Protein AF-A0A7Y2HQA1-F1 (afdb_monomer_lite)

Radius of gyration: 15.54 Å; chains: 1; bounding box: 35×36×42 Å

Secondary structure (DSSP, 8-state):
--TTGGG---EEEE--TT----HHHHHHHHTTSPTT--EEEE--SGGG-SHHHHHHHHTTT-EEEEEESS-TTTSPPP--BTTEEEEEE--S---HHHHHHHHHHHHTS--SEEEEEE--SSTTHHHHHHHHHHHHHHS---

Foldseek 3Di:
DDPCPPPQDAAEDEDDQPDADDLVVVLVVLVPDDPPHEYEYQYQALNCQDVVNQASQQVSLYGHEFEDPVDPRRTRDWDDGNQETHYEYEDPDDDPVNLLVVLVVRLPHRHDYYHYAYDDPDPPVRVVSVVVSVVSNVVPSD

pLDDT: mean 86.46, std 13.22, range [38.09, 97.56]

Structure (mmCIF, N/CA/C/O backbone):
data_AF-A0A7Y2HQA1-F1
#
_entry.id   AF-A0A7Y2HQA1-F1
#
loop_
_atom_site.group_PDB
_atom_site.id
_atom_site.type_symbol
_atom_site.label_atom_id
_atom_site.label_alt_id
_atom_site.label_comp_id
_atom_site.label_asym_id
_atom_site.label_entity_id
_atom_site.label_seq_id
_atom_site.pdbx_PDB_ins_code
_atom_site.Cartn_x
_atom_site.Cartn_y
_atom_site.Cartn_z
_atom_site.occupancy
_atom_site.B_iso_or_equiv
_atom_site.auth_seq_id
_atom_site.auth_comp_id
_atom_site.auth_asym_id
_atom_site.auth_atom_id
_atom_site.pdbx_PDB_model_num
ATOM 1 N N . MET A 1 1 ? -1.933 21.419 13.515 1.00 38.09 1 MET A N 1
ATOM 2 C CA . MET A 1 1 ? -1.791 21.534 12.048 1.00 38.09 1 MET A CA 1
ATOM 3 C C . MET A 1 1 ? -0.416 21.006 11.692 1.00 38.09 1 MET A C 1
ATOM 5 O O . MET A 1 1 ? 0.544 21.484 12.278 1.00 38.09 1 MET A O 1
ATOM 9 N N . SER A 1 2 ? -0.334 19.965 10.864 1.00 44.41 2 SER A N 1
ATOM 10 C CA . SER A 1 2 ? 0.944 19.348 10.482 1.00 44.41 2 SER A CA 1
ATOM 11 C C . SER A 1 2 ? 1.757 20.312 9.608 1.00 44.41 2 SER A C 1
ATOM 13 O O . SER A 1 2 ? 1.204 20.901 8.681 1.00 44.41 2 SER A O 1
ATOM 15 N N . GLU A 1 3 ? 3.051 20.476 9.896 1.00 56.16 3 GLU A N 1
ATOM 16 C CA . GLU A 1 3 ? 3.977 21.394 9.204 1.00 56.16 3 GLU A CA 1
ATOM 17 C C . GLU A 1 3 ? 4.273 21.010 7.737 1.00 56.16 3 GLU A C 1
ATOM 19 O O . GLU A 1 3 ? 4.977 21.731 7.038 1.00 56.16 3 GLU A O 1
ATOM 24 N N . MET A 1 4 ? 3.736 19.893 7.234 1.00 48.16 4 MET A N 1
ATOM 25 C CA . MET A 1 4 ? 4.121 19.318 5.935 1.00 48.16 4 MET A CA 1
ATOM 26 C C . MET A 1 4 ? 3.323 19.810 4.711 1.00 48.16 4 MET A C 1
ATOM 28 O O . MET A 1 4 ? 3.586 19.352 3.597 1.00 48.16 4 MET A O 1
ATOM 32 N N . GLY A 1 5 ? 2.406 20.770 4.884 1.00 46.91 5 GLY A N 1
ATOM 33 C CA . GLY A 1 5 ? 1.732 21.467 3.779 1.00 46.91 5 GLY A CA 1
ATOM 34 C C . GLY A 1 5 ? 0.985 20.551 2.781 1.00 46.91 5 GLY A C 1
ATOM 35 O O . GLY A 1 5 ? 0.763 19.372 3.055 1.00 46.91 5 GLY A O 1
ATOM 36 N N . PRO A 1 6 ? 0.592 21.066 1.600 1.00 55.72 6 PRO A N 1
ATOM 37 C CA . PRO A 1 6 ? -0.125 20.305 0.562 1.00 55.72 6 PRO A CA 1
ATOM 38 C C . PRO A 1 6 ? 0.722 19.226 -0.143 1.00 55.72 6 PRO A C 1
ATOM 40 O O . PRO A 1 6 ? 0.219 18.503 -0.995 1.00 55.72 6 PRO A O 1
ATOM 43 N N . THR A 1 7 ? 2.008 19.106 0.192 1.00 57.50 7 THR A N 1
ATOM 44 C CA . THR A 1 7 ? 2.957 18.140 -0.389 1.00 57.50 7 THR A CA 1
ATOM 45 C C . THR A 1 7 ? 2.944 16.764 0.285 1.00 57.50 7 THR A C 1
ATOM 47 O O . THR A 1 7 ? 3.667 15.863 -0.141 1.00 57.50 7 THR A O 1
ATOM 50 N N . PHE A 1 8 ? 2.149 16.576 1.340 1.00 64.00 8 PHE A N 1
ATOM 51 C CA . PHE A 1 8 ? 2.073 15.305 2.057 1.00 64.00 8 PHE A CA 1
ATOM 52 C C . PHE A 1 8 ? 1.148 14.308 1.338 1.00 64.00 8 PHE A C 1
ATOM 54 O O . PHE A 1 8 ? -0.070 14.394 1.449 1.00 64.00 8 PHE A O 1
ATOM 61 N N . GLY A 1 9 ? 1.729 13.360 0.593 1.00 76.12 9 GLY A N 1
ATOM 62 C CA . GLY A 1 9 ? 0.971 12.334 -0.140 1.00 76.12 9 GLY A CA 1
ATOM 63 C C . GLY A 1 9 ? 0.387 11.242 0.766 1.00 76.12 9 GLY A C 1
ATOM 64 O O . GLY A 1 9 ? -0.827 11.093 0.866 1.00 76.12 9 GLY A O 1
ATOM 65 N N . ALA A 1 10 ? 1.251 10.475 1.434 1.00 86.62 10 ALA A N 1
ATOM 66 C CA . ALA A 1 10 ? 0.862 9.457 2.411 1.00 86.62 10 ALA A CA 1
ATOM 67 C C . ALA A 1 10 ? 2.039 9.108 3.334 1.00 86.62 10 ALA A C 1
ATOM 69 O O . ALA A 1 10 ? 3.193 9.091 2.897 1.00 86.62 10 ALA A O 1
ATOM 70 N N . LEU A 1 11 ? 1.750 8.770 4.593 1.00 91.69 11 LEU A N 1
ATOM 71 C CA . LEU A 1 11 ? 2.722 8.158 5.499 1.00 91.69 11 LEU A CA 1
ATOM 72 C C . LEU A 1 11 ? 2.881 6.676 5.153 1.00 91.69 11 LEU A C 1
ATOM 74 O O . LEU A 1 11 ? 1.885 5.985 4.977 1.00 91.69 11 LEU A O 1
ATOM 78 N N . LEU A 1 12 ? 4.108 6.159 5.130 1.00 93.12 12 LEU A N 1
ATOM 79 C CA . LEU A 1 12 ? 4.351 4.720 5.034 1.00 93.12 12 LEU A CA 1
ATOM 80 C C . LEU A 1 12 ? 4.653 4.148 6.424 1.00 93.12 12 LEU A C 1
ATOM 82 O O . LEU A 1 12 ? 5.644 4.530 7.046 1.00 93.12 12 LEU A O 1
ATOM 86 N N . VAL A 1 13 ? 3.846 3.189 6.875 1.00 94.56 13 VAL A N 1
ATOM 87 C CA . VAL A 1 13 ? 4.127 2.361 8.055 1.00 94.56 13 VAL A CA 1
ATOM 88 C C . VAL A 1 13 ? 4.482 0.964 7.578 1.00 94.56 13 VAL A C 1
ATOM 90 O O . VAL A 1 13 ? 3.706 0.316 6.887 1.00 94.56 13 VAL A O 1
ATOM 93 N N . GLN A 1 14 ? 5.660 0.481 7.947 1.00 94.75 14 GLN A N 1
ATOM 94 C CA . GLN A 1 14 ? 6.134 -0.840 7.555 1.00 94.75 14 GLN A CA 1
ATOM 95 C C . GLN A 1 14 ? 6.317 -1.704 8.792 1.00 94.75 14 GLN A C 1
ATOM 97 O O . GLN A 1 14 ? 6.983 -1.294 9.745 1.00 94.75 14 GLN A O 1
ATOM 102 N N . THR A 1 15 ? 5.753 -2.908 8.776 1.00 94.38 15 THR A N 1
ATOM 103 C CA . THR A 1 15 ? 5.845 -3.810 9.925 1.00 94.38 15 THR A CA 1
ATOM 104 C C . THR A 1 15 ? 7.062 -4.720 9.820 1.00 94.38 15 THR A C 1
ATOM 106 O O . THR A 1 15 ? 7.507 -5.058 8.720 1.00 94.38 15 THR A O 1
ATOM 109 N N . PRO A 1 16 ? 7.596 -5.203 10.950 1.00 93.25 16 PRO A N 1
ATOM 110 C CA . PRO A 1 16 ? 8.541 -6.303 10.905 1.00 93.25 16 PRO A CA 1
ATOM 111 C C . PRO A 1 16 ? 7.865 -7.613 10.442 1.00 93.25 16 PRO A C 1
ATOM 113 O O . PRO A 1 16 ? 6.658 -7.790 10.635 1.00 93.25 16 PRO A O 1
ATOM 116 N N . PRO A 1 17 ? 8.624 -8.567 9.867 1.00 92.38 17 PRO A N 1
ATOM 117 C CA . PRO A 1 17 ? 8.078 -9.804 9.290 1.00 92.38 17 PRO A CA 1
ATOM 118 C C . PRO A 1 17 ? 7.554 -10.822 10.317 1.00 92.38 17 PRO A C 1
ATOM 120 O O . PRO A 1 17 ? 6.818 -11.738 9.955 1.00 92.38 17 PRO A O 1
ATOM 123 N N . TRP A 1 18 ? 7.919 -10.695 11.596 1.00 93.81 18 TRP A N 1
ATOM 124 C CA . TRP A 1 18 ? 7.410 -11.568 12.662 1.00 93.81 18 TRP A CA 1
ATOM 125 C C . TRP A 1 18 ? 6.048 -11.131 13.211 1.00 93.81 18 TRP A C 1
ATOM 127 O O . TRP A 1 18 ? 5.397 -11.923 13.889 1.00 93.81 18 TRP A O 1
ATOM 137 N N . LEU A 1 19 ? 5.595 -9.908 12.913 1.00 95.81 19 LEU A N 1
ATOM 138 C CA . LEU A 1 19 ? 4.290 -9.424 13.355 1.00 95.81 19 LEU A CA 1
ATOM 139 C C . LEU A 1 19 ? 3.181 -10.125 12.560 1.00 95.81 19 LEU A C 1
ATOM 141 O O . LEU A 1 19 ? 3.064 -9.941 11.346 1.00 95.81 19 LEU A O 1
ATOM 145 N N . LYS A 1 20 ? 2.377 -10.941 13.243 1.00 96.75 20 LYS A N 1
ATOM 146 C CA . LYS A 1 20 ? 1.237 -11.657 12.653 1.00 96.75 20 LYS A CA 1
ATOM 147 C C . LYS A 1 20 ? -0.029 -10.815 12.681 1.00 96.75 20 LYS A C 1
ATOM 149 O O . LYS A 1 20 ? -0.122 -9.877 13.463 1.00 96.75 20 LYS A O 1
ATOM 154 N N . ALA A 1 21 ? -0.959 -11.159 11.793 1.00 96.81 21 ALA A N 1
ATOM 155 C CA . ALA A 1 21 ? -2.215 -10.443 11.658 1.00 96.81 21 ALA A CA 1
ATOM 156 C C . ALA A 1 21 ? -3.060 -10.547 12.918 1.00 96.81 21 ALA A C 1
ATOM 158 O O . ALA A 1 21 ? -3.337 -11.639 13.409 1.00 96.81 21 ALA A O 1
ATOM 159 N N . ASP A 1 22 ? -3.470 -9.380 13.390 1.00 97.56 22 ASP A N 1
ATOM 160 C CA . ASP A 1 22 ? -4.411 -9.189 14.476 1.00 97.56 22 ASP A CA 1
ATOM 161 C C . ASP A 1 22 ? -5.249 -7.961 14.111 1.00 97.56 22 ASP A C 1
ATOM 163 O O . ASP A 1 22 ? -4.754 -6.830 14.088 1.00 97.56 22 ASP A O 1
ATOM 167 N N . LEU A 1 23 ? -6.509 -8.205 13.749 1.00 96.88 23 LEU A N 1
ATOM 168 C CA . LEU A 1 23 ? -7.414 -7.148 13.314 1.00 96.88 23 LEU A CA 1
ATOM 169 C C . LEU A 1 23 ? -7.840 -6.230 14.455 1.00 96.88 23 LEU A C 1
ATOM 171 O O . LEU A 1 23 ? -8.107 -5.061 14.198 1.00 96.88 23 LEU A O 1
ATOM 175 N N . ASP A 1 24 ? -7.902 -6.719 15.689 1.00 97.44 24 ASP A N 1
ATOM 176 C CA . ASP A 1 24 ? -8.325 -5.897 16.821 1.00 97.44 24 ASP A CA 1
ATOM 177 C C . ASP A 1 24 ? -7.194 -4.955 17.235 1.00 97.44 24 ASP A C 1
ATOM 179 O O . ASP A 1 24 ? -7.423 -3.760 17.448 1.00 97.44 24 ASP A O 1
ATOM 183 N N . THR A 1 25 ? -5.953 -5.453 17.220 1.00 96.12 25 THR A N 1
ATOM 184 C CA . THR A 1 25 ? -4.758 -4.607 17.338 1.00 96.12 25 THR A CA 1
ATOM 185 C C . THR A 1 25 ? -4.682 -3.593 16.196 1.00 96.12 25 THR A C 1
ATOM 187 O O . THR A 1 25 ? -4.415 -2.418 16.449 1.00 96.12 25 THR A O 1
ATOM 190 N N . LEU A 1 26 ? -4.947 -4.007 14.948 1.00 97.25 26 LEU A N 1
ATOM 191 C CA . LEU A 1 26 ? -4.966 -3.087 13.808 1.00 97.25 26 LEU A CA 1
ATOM 192 C C . LEU A 1 26 ? -6.012 -1.990 14.009 1.00 97.25 26 LEU A C 1
ATOM 194 O O . LEU A 1 26 ? -5.649 -0.823 13.995 1.00 97.25 26 LEU A O 1
ATOM 198 N N . ARG A 1 27 ? -7.279 -2.341 14.251 1.00 97.38 27 ARG A N 1
ATOM 199 C CA . ARG A 1 27 ? -8.370 -1.376 14.476 1.00 97.38 27 ARG A CA 1
ATOM 200 C C . ARG A 1 27 ? -8.026 -0.393 15.582 1.00 97.38 27 ARG A C 1
ATOM 202 O O . ARG A 1 27 ? -8.135 0.808 15.367 1.00 97.38 27 ARG A O 1
ATOM 209 N N . THR A 1 28 ? -7.525 -0.911 16.704 1.00 96.62 28 THR A N 1
ATOM 210 C CA . THR A 1 28 ? -7.085 -0.083 17.824 1.00 96.62 28 THR A CA 1
ATOM 211 C C . THR A 1 28 ? -6.000 0.880 17.371 1.00 96.62 28 THR A C 1
ATOM 213 O O . THR A 1 28 ? -6.106 2.055 17.662 1.00 96.62 28 THR A O 1
ATOM 216 N N . PHE A 1 29 ? -4.983 0.438 16.628 1.00 95.38 29 PHE A N 1
ATOM 217 C CA . PHE A 1 29 ? -3.945 1.337 16.117 1.00 95.38 29 PHE A CA 1
ATOM 218 C C . PHE A 1 29 ? -4.503 2.404 15.167 1.00 95.38 29 PHE A C 1
ATOM 220 O O . PHE A 1 29 ? -4.108 3.565 15.255 1.00 95.38 29 PHE A O 1
ATOM 227 N N . LEU A 1 30 ? -5.419 2.031 14.271 1.00 95.38 30 LEU A N 1
ATOM 228 C CA . LEU A 1 30 ? -6.001 2.969 13.313 1.00 95.38 30 LEU A CA 1
ATOM 229 C C . LEU A 1 30 ? -6.816 4.069 14.007 1.00 95.38 30 LEU A C 1
ATOM 231 O O . LEU A 1 30 ? -6.784 5.208 13.557 1.00 95.38 30 LEU A O 1
ATOM 235 N N . ASP A 1 31 ? -7.467 3.768 15.134 1.00 95.12 31 ASP A N 1
ATOM 236 C CA . ASP A 1 31 ? -8.214 4.759 15.922 1.00 95.12 31 ASP A CA 1
ATOM 237 C C . ASP A 1 31 ? -7.304 5.838 16.558 1.00 95.12 31 ASP A C 1
ATOM 239 O O . ASP A 1 31 ? -7.791 6.868 17.022 1.00 95.12 31 ASP A O 1
ATOM 243 N N . TRP A 1 32 ? -5.980 5.633 16.578 1.00 94.81 32 TRP A N 1
ATOM 244 C CA . TRP A 1 32 ? -5.002 6.612 17.078 1.00 94.81 32 TRP A CA 1
ATOM 245 C C . TRP A 1 32 ? -4.438 7.505 15.974 1.00 94.81 32 TRP A C 1
ATOM 247 O O . TRP A 1 32 ? -3.730 8.471 16.270 1.00 94.81 32 TRP A O 1
ATOM 257 N N . ILE A 1 33 ? -4.705 7.185 14.707 1.00 92.56 33 ILE A N 1
ATOM 258 C CA . ILE A 1 33 ? -4.225 7.977 13.580 1.00 92.56 33 ILE A CA 1
ATOM 259 C C . ILE A 1 33 ? -5.083 9.245 13.498 1.00 92.56 33 ILE A C 1
ATOM 261 O O . ILE A 1 33 ? -6.303 9.145 13.381 1.00 92.56 33 ILE A O 1
ATOM 265 N N . PRO A 1 34 ? -4.480 10.447 13.551 1.00 90.81 34 PRO A N 1
ATOM 266 C CA . PRO A 1 34 ? -5.234 11.684 13.416 1.00 90.81 34 PRO A CA 1
ATOM 267 C C . PRO A 1 34 ? -5.990 11.753 12.086 1.00 90.81 34 PRO A C 1
ATOM 269 O O . PRO A 1 34 ? -5.461 11.376 11.037 1.00 90.81 34 PRO A O 1
ATOM 272 N N . GLU A 1 35 ? -7.199 12.313 12.125 1.00 86.81 35 GLU A N 1
ATOM 273 C CA . GLU A 1 35 ? -7.992 12.563 10.923 1.00 86.81 35 GLU A CA 1
ATOM 274 C C . GLU A 1 35 ? -7.221 13.404 9.890 1.00 86.81 35 GLU A C 1
ATOM 276 O O . GLU A 1 35 ? -6.410 14.273 10.223 1.00 86.81 35 GLU A O 1
ATOM 281 N N . GLY A 1 36 ? -7.493 13.146 8.608 1.00 85.12 36 GLY A N 1
ATOM 282 C CA . GLY A 1 36 ? -6.867 13.854 7.489 1.00 85.12 36 GLY A CA 1
ATOM 283 C C . GLY A 1 36 ? -5.471 13.353 7.103 1.00 85.12 36 GLY A C 1
ATOM 284 O O . GLY A 1 36 ? -4.891 13.877 6.153 1.00 85.12 36 GLY A O 1
ATOM 285 N N . ILE A 1 37 ? -4.931 12.332 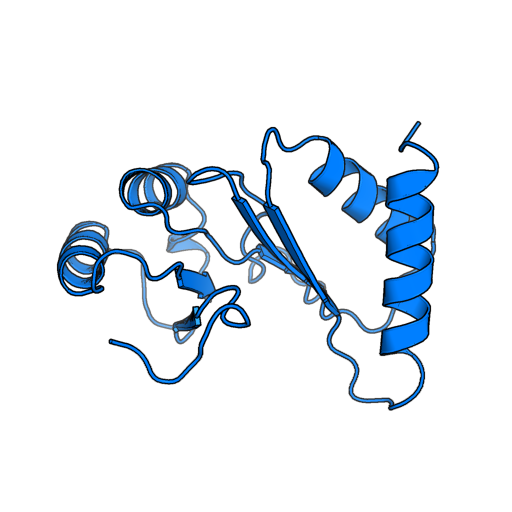7.781 1.00 88.69 37 ILE A N 1
ATOM 286 C CA . ILE A 1 37 ? -3.661 11.695 7.411 1.00 88.69 37 ILE A CA 1
ATOM 287 C C . ILE A 1 37 ? -3.932 10.391 6.655 1.00 88.69 37 ILE A C 1
ATOM 289 O O . ILE A 1 37 ? -4.492 9.439 7.195 1.00 88.69 37 ILE A O 1
ATOM 293 N N . ARG A 1 38 ? -3.464 10.312 5.405 1.00 91.38 38 ARG A N 1
ATOM 294 C CA . ARG A 1 38 ? -3.413 9.052 4.651 1.00 91.38 38 ARG A CA 1
ATOM 295 C C . ARG A 1 38 ? -2.197 8.238 5.084 1.00 91.38 38 ARG A C 1
ATOM 297 O O . ARG A 1 38 ? -1.075 8.748 5.087 1.00 91.38 38 ARG A O 1
ATOM 304 N N . VAL A 1 39 ? -2.413 6.967 5.414 1.00 94.75 39 VAL A N 1
ATOM 305 C CA . VAL A 1 39 ? -1.358 6.025 5.809 1.00 94.75 39 VAL A CA 1
ATOM 306 C C . VAL A 1 39 ? -1.433 4.788 4.919 1.00 94.75 39 VAL A C 1
ATOM 308 O O . VAL A 1 39 ? -2.506 4.221 4.719 1.00 94.75 39 VAL A O 1
ATOM 311 N N . ALA A 1 40 ? -0.290 4.389 4.371 1.00 95.31 40 ALA A N 1
ATOM 312 C CA . ALA A 1 40 ? -0.094 3.149 3.642 1.00 95.31 40 ALA A CA 1
ATOM 313 C C . ALA A 1 40 ? 0.648 2.149 4.542 1.00 95.31 40 ALA A C 1
ATOM 315 O O . ALA A 1 40 ? 1.698 2.478 5.101 1.00 95.31 40 ALA A O 1
ATOM 316 N N . PHE A 1 41 ? 0.122 0.934 4.678 1.00 96.62 41 PHE A N 1
ATOM 317 C CA . PHE A 1 41 ? 0.690 -0.113 5.530 1.00 96.62 41 PHE A CA 1
ATOM 318 C C . PHE A 1 41 ? 1.391 -1.188 4.700 1.00 96.62 41 PHE A C 1
ATOM 320 O O . PHE A 1 41 ? 0.750 -1.919 3.952 1.00 96.62 41 PHE A O 1
ATOM 327 N N . GLU A 1 42 ? 2.706 -1.327 4.852 1.00 95.75 42 GLU A N 1
ATOM 328 C CA . GLU A 1 42 ? 3.495 -2.414 4.261 1.00 95.75 42 GLU A CA 1
ATOM 329 C C . GLU A 1 42 ? 3.683 -3.532 5.293 1.00 95.75 42 GLU A C 1
ATOM 331 O O . GLU A 1 42 ? 4.642 -3.537 6.075 1.00 95.75 42 GLU A O 1
ATOM 336 N N . PHE A 1 43 ? 2.752 -4.485 5.306 1.00 96.50 43 PHE A N 1
ATOM 337 C CA . PHE A 1 43 ? 2.861 -5.674 6.148 1.00 96.50 43 PHE A CA 1
ATOM 338 C C . PHE A 1 43 ? 3.874 -6.668 5.580 1.00 96.50 43 PHE A C 1
ATOM 340 O O . PHE A 1 43 ? 3.837 -7.000 4.404 1.00 96.50 43 PHE A O 1
ATOM 347 N N . ARG A 1 44 ? 4.759 -7.210 6.421 1.00 94.25 44 ARG A N 1
ATOM 348 C CA . ARG A 1 44 ? 5.825 -8.139 5.979 1.00 94.25 44 ARG A CA 1
ATOM 349 C C . ARG A 1 44 ? 5.583 -9.614 6.296 1.00 94.25 44 ARG A C 1
ATOM 351 O O . ARG A 1 44 ? 6.506 -10.424 6.236 1.00 94.25 44 ARG A O 1
ATOM 358 N N . SER A 1 45 ? 4.353 -9.965 6.657 1.00 94.12 45 SER A N 1
ATOM 359 C CA . SER A 1 45 ? 3.931 -11.345 6.912 1.00 94.12 45 SER A CA 1
ATOM 360 C C . SER A 1 45 ? 2.682 -11.659 6.100 1.00 94.12 45 SER A C 1
ATOM 362 O O . SER A 1 45 ? 1.693 -10.937 6.203 1.00 94.12 45 SER A O 1
ATOM 364 N N . ARG A 1 46 ? 2.692 -12.794 5.391 1.00 93.94 46 ARG A N 1
ATOM 365 C CA . ARG A 1 46 ? 1.570 -13.288 4.574 1.00 93.94 46 ARG A CA 1
ATOM 366 C C . ARG A 1 46 ? 0.240 -13.402 5.322 1.00 93.94 46 ARG A C 1
ATOM 368 O O . ARG A 1 46 ? -0.812 -13.319 4.708 1.00 93.94 46 ARG A O 1
ATOM 375 N N . SER A 1 47 ? 0.277 -13.540 6.649 1.00 95.44 47 SER A N 1
ATOM 376 C CA . SER A 1 47 ? -0.925 -13.522 7.495 1.00 95.44 47 SER A CA 1
ATOM 377 C C . SER A 1 47 ? -1.774 -12.257 7.334 1.00 95.44 47 SER A C 1
ATOM 379 O O . SER A 1 47 ? -2.932 -12.273 7.708 1.00 95.44 47 SER A O 1
ATOM 381 N N . TRP A 1 48 ? -1.201 -11.155 6.844 1.00 96.56 48 TRP A N 1
ATOM 382 C CA . TRP A 1 48 ? -1.919 -9.896 6.632 1.00 96.56 48 TRP A CA 1
ATOM 383 C C . TRP A 1 48 ? -2.535 -9.766 5.235 1.00 96.56 48 TRP A C 1
ATOM 385 O O . TRP A 1 48 ? -3.230 -8.789 4.975 1.00 96.56 48 TRP A O 1
ATOM 395 N N . PHE A 1 49 ? -2.261 -10.696 4.317 1.00 94.19 49 PHE A N 1
ATOM 396 C CA . PHE A 1 49 ? -2.671 -10.591 2.911 1.00 94.19 49 PHE A CA 1
ATOM 397 C C . PHE A 1 49 ? -4.068 -11.184 2.728 1.00 94.19 49 PHE A C 1
ATOM 399 O O . PHE A 1 49 ? -4.267 -12.143 1.986 1.00 94.19 49 PHE A O 1
ATOM 406 N N . GLU A 1 50 ? -5.018 -10.638 3.479 1.00 94.06 50 GLU A N 1
ATOM 407 C CA . GLU A 1 50 ? -6.410 -11.069 3.510 1.00 94.06 50 GLU A CA 1
ATOM 408 C C . GLU A 1 50 ? -7.331 -9.879 3.225 1.00 94.06 50 GLU A C 1
ATOM 410 O O . GLU A 1 50 ? -7.075 -8.774 3.709 1.00 94.06 50 GLU A O 1
ATOM 415 N N . ASP A 1 51 ? -8.439 -10.113 2.519 1.00 93.56 51 ASP A N 1
ATOM 416 C CA . ASP A 1 51 ? -9.385 -9.060 2.114 1.00 93.56 51 ASP A CA 1
ATOM 417 C C . ASP A 1 51 ? -9.896 -8.246 3.312 1.00 93.56 51 ASP A C 1
ATOM 419 O O . ASP A 1 51 ? -9.893 -7.021 3.286 1.00 93.56 51 ASP A O 1
ATOM 423 N N . ARG A 1 52 ? -10.174 -8.910 4.443 1.00 95.44 52 ARG A N 1
ATOM 424 C CA . ARG A 1 52 ? -10.602 -8.256 5.694 1.00 95.44 52 ARG A CA 1
ATOM 425 C C . ARG A 1 52 ? -9.616 -7.210 6.232 1.00 95.44 52 ARG A C 1
ATOM 427 O O . ARG A 1 52 ? -10.031 -6.284 6.928 1.00 95.44 52 ARG A O 1
ATOM 434 N N . VAL A 1 53 ? -8.314 -7.357 5.961 1.00 95.94 53 VAL A N 1
ATOM 435 C CA . VAL A 1 53 ? -7.298 -6.355 6.331 1.00 95.94 53 VAL A CA 1
ATOM 436 C C . VAL A 1 53 ? -7.425 -5.143 5.416 1.00 95.94 53 VAL A C 1
ATOM 438 O O . VAL A 1 53 ? -7.402 -4.015 5.905 1.00 95.94 53 VAL A O 1
ATOM 441 N N . VAL A 1 54 ? -7.601 -5.371 4.113 1.00 94.94 54 VAL A N 1
ATOM 442 C CA . VAL A 1 54 ? -7.831 -4.306 3.129 1.00 94.94 54 VAL A CA 1
ATOM 443 C C . VAL A 1 54 ? -9.095 -3.525 3.473 1.00 94.94 54 VAL A C 1
ATOM 445 O O . VAL A 1 54 ? -9.029 -2.302 3.557 1.00 94.94 54 VAL A O 1
ATOM 448 N N . ASP A 1 55 ? -10.197 -4.216 3.762 1.00 95.25 55 ASP A N 1
ATOM 449 C CA . ASP A 1 55 ? -11.468 -3.596 4.145 1.00 95.25 55 ASP A CA 1
ATOM 450 C C . ASP A 1 55 ? -11.313 -2.752 5.419 1.00 95.25 55 ASP A C 1
ATOM 452 O O . ASP A 1 55 ? -11.697 -1.586 5.447 1.00 95.25 55 ASP A O 1
ATOM 456 N N . THR A 1 56 ? -10.650 -3.295 6.448 1.00 96.50 56 THR A N 1
ATOM 457 C CA . THR A 1 56 ? -10.418 -2.584 7.721 1.00 96.50 56 THR A CA 1
ATOM 458 C C . THR A 1 56 ? -9.610 -1.294 7.531 1.00 96.50 56 THR A C 1
ATOM 460 O O . THR A 1 56 ? -9.879 -0.288 8.191 1.00 96.50 56 THR A O 1
ATOM 463 N N . LEU A 1 57 ? -8.609 -1.309 6.643 1.00 96.25 57 LEU A N 1
ATOM 464 C CA . LEU A 1 57 ? -7.843 -0.112 6.285 1.00 96.25 57 LEU A CA 1
ATOM 465 C C . LEU A 1 57 ? -8.708 0.877 5.492 1.00 96.25 57 LEU A C 1
ATOM 467 O O . LEU A 1 57 ? -8.723 2.070 5.804 1.00 96.25 57 LEU A O 1
ATOM 471 N N . ALA A 1 58 ? -9.449 0.376 4.501 1.00 94.12 58 ALA A N 1
ATOM 472 C CA . ALA A 1 58 ? -10.284 1.166 3.606 1.00 94.12 58 ALA A CA 1
ATOM 473 C C . ALA A 1 58 ? -11.397 1.916 4.350 1.00 94.12 58 ALA A C 1
ATOM 475 O O . ALA A 1 58 ? -11.619 3.093 4.072 1.00 94.12 58 ALA A O 1
ATOM 476 N N . GLU A 1 59 ? -12.038 1.271 5.330 1.00 94.00 59 GLU A N 1
ATOM 477 C CA . GLU A 1 59 ? -13.062 1.863 6.206 1.00 94.00 59 GLU A CA 1
ATOM 478 C C . GLU A 1 59 ? -12.574 3.127 6.930 1.00 94.00 59 GLU A C 1
ATOM 480 O O . GLU A 1 59 ? -13.374 4.002 7.253 1.00 94.00 59 GLU A O 1
ATOM 485 N N . ARG A 1 60 ? -11.261 3.244 7.167 1.00 93.44 60 ARG A N 1
ATOM 486 C CA . ARG A 1 60 ? -10.625 4.396 7.827 1.00 93.44 60 ARG A CA 1
ATOM 487 C C . ARG A 1 60 ? -9.807 5.269 6.866 1.00 93.44 60 ARG A C 1
ATOM 489 O O . ARG A 1 60 ? -9.041 6.122 7.299 1.00 93.44 60 ARG A O 1
ATOM 496 N N . GLY A 1 61 ? -9.964 5.081 5.552 1.00 93.00 61 GLY A N 1
ATOM 497 C CA . GLY A 1 61 ? -9.286 5.888 4.530 1.00 93.00 61 GLY A CA 1
ATOM 498 C C . GLY A 1 61 ? -7.790 5.587 4.364 1.00 93.00 61 GLY A C 1
ATOM 499 O O . GLY A 1 61 ? -7.044 6.406 3.818 1.00 93.00 61 GLY A O 1
ATOM 500 N N . HIS A 1 62 ? -7.333 4.423 4.825 1.00 95.25 62 HIS A N 1
ATOM 501 C CA . HIS A 1 62 ? -5.952 3.958 4.715 1.00 95.25 62 HIS A CA 1
ATOM 502 C C . HIS A 1 62 ? -5.808 2.877 3.638 1.00 95.25 62 HIS A C 1
ATOM 504 O O . HIS A 1 62 ? -6.792 2.278 3.206 1.00 95.25 62 HIS A O 1
ATOM 510 N N . ALA A 1 63 ? -4.573 2.616 3.208 1.00 95.19 63 ALA A N 1
ATOM 511 C CA . ALA A 1 63 ? -4.295 1.674 2.127 1.00 95.19 63 ALA A CA 1
ATOM 512 C C . ALA A 1 63 ? -3.309 0.579 2.544 1.00 95.19 63 ALA A C 1
ATOM 514 O O . ALA A 1 63 ? -2.399 0.799 3.348 1.00 95.19 63 ALA A O 1
ATOM 515 N N . LEU A 1 64 ? -3.450 -0.600 1.938 1.00 96.56 64 LEU A N 1
ATOM 516 C CA . LEU A 1 64 ? -2.385 -1.596 1.913 1.00 96.56 64 LEU A CA 1
ATOM 517 C C . LEU A 1 64 ? -1.303 -1.121 0.931 1.00 96.56 64 LEU A C 1
ATOM 519 O O . LEU A 1 64 ? -1.602 -0.796 -0.219 1.00 96.56 64 LEU A O 1
ATOM 523 N N . ALA A 1 65 ? -0.048 -1.078 1.373 1.00 95.88 65 ALA A N 1
ATOM 524 C CA . ALA A 1 65 ? 1.082 -0.786 0.505 1.00 95.88 65 ALA A CA 1
ATOM 525 C C . ALA A 1 65 ? 1.504 -2.068 -0.217 1.00 95.88 65 ALA A C 1
ATOM 527 O O . ALA A 1 65 ? 2.165 -2.930 0.368 1.00 95.88 65 ALA A O 1
ATOM 528 N N . ALA A 1 66 ? 1.134 -2.177 -1.490 1.00 95.75 66 ALA A N 1
ATOM 529 C CA . ALA A 1 66 ? 1.577 -3.267 -2.343 1.00 95.75 66 ALA A CA 1
ATOM 530 C C . ALA A 1 66 ? 3.101 -3.226 -2.497 1.00 95.75 66 ALA A C 1
ATOM 532 O O . ALA A 1 66 ? 3.687 -2.140 -2.585 1.00 95.75 66 ALA A O 1
ATOM 533 N N . ALA A 1 67 ? 3.742 -4.386 -2.583 1.00 94.50 67 ALA A N 1
ATOM 534 C CA . ALA A 1 67 ? 5.162 -4.461 -2.903 1.00 94.50 67 ALA A CA 1
ATOM 535 C C . ALA A 1 67 ? 5.418 -5.411 -4.069 1.00 94.50 67 ALA A C 1
ATOM 537 O O . ALA A 1 67 ? 4.614 -6.288 -4.365 1.00 94.50 67 ALA A O 1
ATOM 538 N N . ASP A 1 68 ? 6.558 -5.217 -4.718 1.00 94.00 68 ASP A N 1
ATOM 539 C CA . ASP A 1 68 ? 7.126 -6.179 -5.651 1.00 94.00 68 ASP A CA 1
ATOM 540 C C . ASP A 1 68 ? 8.626 -6.283 -5.391 1.00 94.00 68 ASP A C 1
ATOM 542 O O . ASP A 1 68 ? 9.407 -5.407 -5.775 1.00 94.00 68 ASP A O 1
ATOM 546 N N . THR A 1 69 ? 9.022 -7.324 -4.667 1.00 90.31 69 THR A N 1
ATOM 547 C CA . THR A 1 69 ? 10.418 -7.680 -4.400 1.00 90.31 69 THR A CA 1
ATOM 548 C C . THR A 1 69 ? 10.854 -8.903 -5.205 1.00 90.31 69 THR A C 1
ATOM 550 O O . THR A 1 69 ? 11.968 -9.388 -5.015 1.00 90.31 69 THR A O 1
ATOM 553 N N . GLY A 1 70 ? 9.995 -9.405 -6.100 1.00 88.69 70 GLY A N 1
ATOM 554 C CA . GLY A 1 70 ? 10.192 -10.677 -6.793 1.00 88.69 70 GLY A CA 1
ATOM 555 C C . GLY A 1 70 ? 9.908 -11.899 -5.912 1.00 88.69 70 GLY A C 1
ATOM 556 O O . GLY A 1 70 ? 10.276 -13.014 -6.280 1.00 88.69 70 GLY A O 1
ATOM 557 N N . ASN A 1 71 ? 9.267 -11.719 -4.751 1.00 88.88 71 ASN A N 1
ATOM 558 C CA . ASN A 1 71 ? 8.909 -12.809 -3.849 1.00 88.88 71 ASN A CA 1
ATOM 559 C C . ASN A 1 71 ? 7.426 -12.710 -3.447 1.00 88.88 71 ASN A C 1
ATOM 561 O O . ASN A 1 71 ? 7.109 -12.096 -2.424 1.00 88.88 71 ASN A O 1
ATOM 565 N N . PRO A 1 72 ? 6.522 -13.381 -4.188 1.00 83.88 72 PRO A N 1
ATOM 566 C CA . PRO A 1 72 ? 5.079 -13.309 -3.953 1.00 83.88 72 PRO A CA 1
ATOM 567 C C . PRO A 1 72 ? 4.629 -13.700 -2.537 1.00 83.88 72 PRO A C 1
ATOM 569 O O . PRO A 1 72 ? 3.585 -13.248 -2.081 1.00 83.88 72 PRO A O 1
ATOM 572 N N . ASP A 1 73 ? 5.402 -14.515 -1.811 1.00 85.69 73 ASP A N 1
ATOM 573 C CA . ASP A 1 73 ? 5.068 -14.897 -0.431 1.00 85.69 73 ASP A CA 1
ATOM 574 C C . ASP A 1 73 ? 5.296 -13.769 0.582 1.00 85.69 73 ASP A C 1
ATOM 576 O O . ASP A 1 73 ? 4.778 -13.815 1.701 1.00 85.69 73 ASP A O 1
ATOM 580 N N . LYS A 1 74 ? 6.103 -12.773 0.210 1.00 87.38 74 LYS A N 1
ATOM 581 C CA . LYS A 1 74 ? 6.486 -11.633 1.050 1.00 87.38 74 LYS A CA 1
ATOM 582 C C . LYS A 1 74 ? 5.906 -10.314 0.560 1.00 87.38 74 LYS A C 1
ATOM 584 O O . LYS A 1 74 ? 5.930 -9.345 1.315 1.00 87.38 74 LYS A O 1
ATOM 589 N N . ASP A 1 75 ? 5.408 -10.295 -0.666 1.00 92.12 75 ASP A N 1
ATOM 590 C CA . ASP A 1 75 ? 4.918 -9.110 -1.344 1.00 92.12 75 ASP A CA 1
ATOM 591 C C . ASP A 1 75 ? 3.422 -8.917 -1.059 1.00 92.12 75 ASP A C 1
ATOM 593 O O . ASP A 1 75 ? 2.609 -9.748 -1.478 1.00 92.12 75 ASP A O 1
ATOM 597 N N . PRO A 1 76 ? 3.023 -7.843 -0.346 1.00 92.00 76 PRO A N 1
ATOM 598 C CA . PRO A 1 76 ? 1.616 -7.535 -0.161 1.00 92.00 76 PRO A CA 1
ATOM 599 C C . PRO A 1 76 ? 0.948 -7.318 -1.519 1.00 92.00 76 PRO A C 1
ATOM 601 O O . PRO A 1 76 ? 1.517 -6.628 -2.377 1.00 92.00 76 PRO A O 1
ATOM 604 N N . PRO A 1 77 ? -0.255 -7.875 -1.729 1.00 93.62 77 PRO A N 1
ATOM 605 C CA . PRO A 1 77 ? -0.949 -7.741 -2.996 1.00 93.62 77 PRO A CA 1
ATOM 606 C C . PRO A 1 77 ? -1.338 -6.285 -3.266 1.00 93.62 77 PRO A C 1
ATOM 608 O O . PRO A 1 77 ? -1.514 -5.473 -2.357 1.00 93.62 77 PRO A O 1
ATOM 611 N N . LEU A 1 78 ? -1.520 -5.970 -4.548 1.00 94.31 78 LEU A N 1
ATOM 612 C CA . LEU A 1 78 ? -2.167 -4.729 -4.949 1.00 94.31 78 LEU A CA 1
ATOM 613 C C . LEU A 1 78 ? -3.662 -4.820 -4.642 1.00 94.31 78 LEU A C 1
ATOM 615 O O . LEU A 1 78 ? -4.324 -5.742 -5.111 1.00 94.31 78 LEU A O 1
ATOM 619 N N . ALA A 1 79 ? -4.176 -3.843 -3.901 1.00 91.88 79 ALA A N 1
ATOM 620 C CA . ALA A 1 79 ? -5.584 -3.745 -3.557 1.00 91.88 79 ALA A CA 1
ATOM 621 C C . ALA A 1 79 ? -6.067 -2.292 -3.652 1.00 91.88 79 ALA A C 1
ATOM 623 O O . ALA A 1 79 ? -5.294 -1.355 -3.437 1.00 91.88 79 ALA A O 1
ATOM 624 N N . ALA A 1 80 ? -7.349 -2.114 -3.973 1.00 81.69 80 ALA A N 1
ATOM 625 C CA . ALA A 1 80 ? -8.028 -0.829 -3.858 1.00 81.69 80 ALA A CA 1
ATOM 626 C C . ALA A 1 80 ? -8.652 -0.720 -2.463 1.00 81.69 80 ALA A C 1
ATOM 628 O O . ALA A 1 80 ? -9.384 -1.615 -2.049 1.00 81.69 80 ALA A O 1
ATOM 629 N N . GLY A 1 81 ? -8.378 0.374 -1.751 1.00 74.75 81 GLY A N 1
ATOM 630 C CA . GLY A 1 81 ? -8.957 0.633 -0.435 1.00 74.75 81 GLY A CA 1
ATOM 631 C C . GLY A 1 81 ? -8.955 2.124 -0.116 1.00 74.75 81 GLY A C 1
ATOM 632 O O . GLY A 1 81 ? -7.961 2.807 -0.342 1.00 74.75 81 GLY A O 1
ATOM 633 N N . GLY A 1 82 ? -10.088 2.655 0.348 1.00 75.12 82 GLY A N 1
ATOM 634 C CA . GLY A 1 82 ? -10.197 4.058 0.767 1.00 75.12 82 GLY A CA 1
ATOM 635 C C . GLY A 1 82 ? -10.120 5.094 -0.366 1.00 75.12 82 GLY A C 1
ATOM 636 O O . GLY A 1 82 ? -9.874 6.263 -0.086 1.00 75.12 82 GLY A O 1
ATOM 637 N N . GLY A 1 83 ? -10.310 4.691 -1.631 1.00 87.94 83 GLY A N 1
ATOM 638 C CA . GLY A 1 83 ? -10.323 5.588 -2.802 1.00 87.94 83 GLY A CA 1
ATOM 639 C C . GLY A 1 83 ? -8.954 5.872 -3.436 1.00 87.94 83 GLY A C 1
ATOM 640 O O . GLY A 1 83 ? -8.876 6.626 -4.406 1.00 87.94 83 GLY A O 1
ATOM 641 N N . TRP A 1 84 ? -7.882 5.253 -2.933 1.00 93.19 84 TRP A N 1
ATOM 642 C CA . TRP A 1 84 ? -6.515 5.418 -3.434 1.00 93.19 84 TRP A CA 1
ATOM 643 C C . TRP A 1 84 ? -5.723 4.104 -3.354 1.00 93.19 84 TRP A C 1
ATOM 645 O O . TRP A 1 84 ? -6.168 3.130 -2.745 1.00 93.19 84 TRP A O 1
ATOM 655 N N . CYS A 1 85 ? -4.550 4.045 -3.989 1.00 94.38 85 CYS A N 1
ATOM 656 C CA . CYS A 1 85 ? -3.638 2.909 -3.841 1.00 94.38 85 CYS A CA 1
ATOM 657 C C . CYS A 1 85 ? -2.175 3.337 -3.699 1.00 94.38 85 CYS A C 1
ATOM 659 O O . CYS A 1 85 ? -1.769 4.424 -4.122 1.00 94.38 85 CYS A O 1
ATOM 661 N N . TYR A 1 86 ? -1.367 2.437 -3.141 1.00 94.38 86 TYR A N 1
ATOM 662 C CA . TYR A 1 86 ? 0.058 2.648 -2.914 1.00 94.38 86 TYR A CA 1
ATOM 663 C C . TYR A 1 86 ? 0.844 1.400 -3.324 1.00 94.38 86 TYR A C 1
ATOM 665 O O . TYR A 1 86 ? 0.552 0.305 -2.845 1.00 94.38 86 TYR A O 1
ATOM 673 N N . ALA A 1 87 ? 1.845 1.551 -4.190 1.00 94.44 87 ALA A N 1
ATOM 674 C CA . ALA A 1 87 ? 2.675 0.449 -4.670 1.00 94.44 87 ALA A CA 1
ATOM 675 C C . ALA A 1 87 ? 4.168 0.782 -4.590 1.00 94.44 87 ALA A C 1
ATOM 677 O O . ALA A 1 87 ? 4.608 1.867 -4.975 1.00 94.44 87 ALA A O 1
ATOM 678 N N . ARG A 1 88 ? 4.961 -0.180 -4.117 1.00 93.44 88 ARG A N 1
ATOM 679 C CA . ARG A 1 88 ? 6.423 -0.110 -4.063 1.00 93.44 88 ARG A CA 1
ATOM 680 C C . ARG A 1 88 ? 7.027 -1.191 -4.944 1.00 93.44 88 ARG A C 1
ATOM 682 O O . ARG A 1 88 ? 7.145 -2.346 -4.546 1.00 93.44 88 ARG A O 1
ATOM 689 N N . LEU A 1 89 ? 7.456 -0.786 -6.127 1.00 92.50 89 LEU A N 1
ATOM 690 C CA . LEU A 1 89 ? 8.041 -1.645 -7.144 1.00 92.50 89 LEU A CA 1
ATOM 691 C C . LEU A 1 89 ? 9.559 -1.682 -6.937 1.00 92.50 89 LEU A C 1
ATOM 693 O O . LEU A 1 89 ? 10.260 -0.715 -7.224 1.00 92.50 89 LEU A O 1
ATOM 697 N N . ARG A 1 90 ? 10.076 -2.763 -6.343 1.00 88.62 90 ARG A N 1
ATOM 698 C CA . ARG A 1 90 ? 11.457 -2.819 -5.816 1.00 88.62 90 ARG A CA 1
ATOM 699 C C . ARG A 1 90 ? 12.381 -3.800 -6.530 1.00 88.62 90 ARG A C 1
ATOM 701 O O . ARG A 1 90 ? 13.551 -3.850 -6.164 1.00 88.62 90 ARG A O 1
ATOM 708 N N . ARG A 1 91 ? 11.881 -4.573 -7.493 1.00 87.88 91 ARG A N 1
ATOM 709 C CA . ARG A 1 91 ? 12.729 -5.364 -8.388 1.00 87.88 91 ARG A CA 1
ATOM 710 C C . ARG A 1 91 ? 13.659 -4.466 -9.202 1.00 87.88 91 ARG A C 1
ATOM 712 O O . ARG A 1 91 ? 13.305 -3.342 -9.547 1.00 87.88 91 ARG A O 1
ATOM 719 N N . GLU A 1 92 ? 14.832 -4.993 -9.514 1.00 79.81 92 GLU A N 1
ATOM 720 C CA . GLU A 1 92 ? 15.854 -4.307 -10.316 1.00 79.81 92 GLU A CA 1
ATOM 721 C C . GLU A 1 92 ? 15.755 -4.671 -11.805 1.00 79.81 92 GLU A C 1
ATOM 723 O O . GLU A 1 92 ? 16.304 -3.982 -12.659 1.00 79.81 92 GLU A O 1
ATOM 728 N N . ASP A 1 93 ? 15.019 -5.735 -12.126 1.00 84.00 93 ASP A N 1
ATOM 729 C CA . ASP A 1 93 ? 15.002 -6.405 -13.425 1.00 84.00 93 ASP A CA 1
ATOM 730 C C . ASP A 1 93 ? 13.662 -6.261 -14.166 1.00 84.00 93 ASP A C 1
ATOM 732 O O . ASP A 1 93 ? 13.212 -7.184 -14.846 1.00 84.00 93 ASP A O 1
ATOM 736 N N . TYR A 1 94 ? 12.993 -5.111 -14.035 1.00 86.56 94 TYR A N 1
ATOM 737 C CA . TYR A 1 94 ? 11.753 -4.862 -14.772 1.00 86.56 94 TYR A CA 1
ATOM 738 C C . TYR A 1 94 ? 12.007 -4.796 -16.280 1.00 86.56 94 TYR A C 1
ATOM 740 O O . TYR A 1 94 ? 12.588 -3.833 -16.785 1.00 86.56 94 TYR A O 1
ATOM 748 N N . ASP A 1 95 ? 11.503 -5.790 -17.005 1.00 89.50 95 ASP A N 1
ATOM 749 C CA . ASP A 1 95 ? 11.343 -5.710 -18.450 1.00 89.50 95 ASP A CA 1
ATOM 750 C C . ASP A 1 95 ? 10.041 -4.978 -18.828 1.00 89.50 95 ASP A C 1
ATOM 752 O O . ASP A 1 95 ? 9.195 -4.643 -17.990 1.00 89.50 95 ASP A O 1
ATOM 756 N N . GLU A 1 96 ? 9.870 -4.700 -20.120 1.00 88.81 96 GLU A N 1
ATOM 757 C CA . GLU A 1 96 ? 8.694 -3.979 -20.609 1.00 88.81 96 GLU A CA 1
ATOM 758 C C . GLU A 1 96 ? 7.385 -4.741 -20.347 1.00 88.81 96 GLU A C 1
ATOM 760 O O . GLU A 1 96 ? 6.358 -4.120 -20.068 1.00 88.81 96 GLU A O 1
ATOM 765 N N . ALA A 1 97 ? 7.414 -6.076 -20.386 1.00 91.81 97 ALA A N 1
ATOM 766 C CA . ALA A 1 97 ? 6.241 -6.899 -20.115 1.00 91.81 97 ALA A CA 1
ATOM 767 C C . ALA A 1 97 ? 5.793 -6.771 -18.650 1.00 91.81 97 ALA A C 1
ATOM 769 O O . ALA A 1 97 ? 4.607 -6.563 -18.386 1.00 91.81 97 ALA A O 1
ATOM 770 N N . ALA A 1 98 ? 6.733 -6.819 -17.705 1.00 91.25 98 ALA A N 1
ATOM 771 C CA . ALA A 1 98 ? 6.470 -6.645 -16.283 1.00 91.25 98 ALA A CA 1
ATOM 772 C C . ALA A 1 98 ? 5.941 -5.238 -15.967 1.00 91.25 98 ALA A C 1
ATOM 774 O O . ALA A 1 98 ? 4.994 -5.099 -15.188 1.00 91.25 98 ALA A O 1
ATOM 775 N N . LEU A 1 99 ? 6.496 -4.195 -16.597 1.00 91.50 99 LEU A N 1
ATOM 776 C CA . LEU A 1 99 ? 5.997 -2.824 -16.435 1.00 91.50 99 LEU A CA 1
ATOM 777 C C . LEU A 1 99 ? 4.580 -2.661 -16.991 1.00 91.50 99 LEU A C 1
ATOM 779 O O . LEU A 1 99 ? 3.733 -2.065 -16.325 1.00 91.50 99 LEU A O 1
ATOM 783 N N . ARG A 1 100 ? 4.291 -3.218 -18.174 1.00 92.88 100 ARG A N 1
ATOM 784 C CA . ARG A 1 100 ? 2.941 -3.194 -18.762 1.00 92.88 100 ARG A CA 1
ATOM 785 C C . ARG A 1 100 ? 1.924 -3.909 -17.886 1.00 92.88 100 ARG A C 1
ATOM 787 O O . ARG A 1 100 ? 0.812 -3.417 -17.727 1.00 92.88 100 ARG A O 1
ATOM 794 N N . GLU A 1 101 ? 2.298 -5.038 -17.295 1.00 93.56 101 GLU A N 1
ATOM 795 C CA . GLU A 1 101 ? 1.404 -5.772 -16.402 1.00 93.56 101 GLU A CA 1
ATOM 796 C C . GLU A 1 101 ? 1.085 -4.972 -15.133 1.00 93.56 101 GLU A C 1
ATOM 798 O O . GLU A 1 101 ? -0.077 -4.859 -14.741 1.00 93.56 101 GLU A O 1
ATOM 803 N N . TRP A 1 102 ? 2.082 -4.331 -14.522 1.00 94.50 102 TRP A N 1
ATOM 804 C CA . TRP A 1 102 ? 1.837 -3.424 -13.400 1.00 94.50 102 TRP A CA 1
ATOM 805 C C . TRP A 1 102 ? 0.968 -2.227 -13.788 1.00 94.50 102 TRP A C 1
ATOM 807 O O . TRP A 1 102 ? 0.046 -1.886 -13.044 1.00 94.50 102 TRP A O 1
ATOM 817 N N . ALA A 1 103 ? 1.213 -1.624 -14.954 1.00 92.88 103 ALA A N 1
ATOM 818 C CA . ALA A 1 103 ? 0.395 -0.531 -15.467 1.00 92.88 103 ALA A CA 1
ATOM 819 C C . ALA A 1 103 ? -1.062 -0.979 -15.661 1.00 92.88 103 ALA A C 1
ATOM 821 O O . ALA A 1 103 ? -1.972 -0.286 -15.208 1.00 92.88 103 ALA A O 1
ATOM 822 N N . ARG A 1 104 ? -1.291 -2.173 -16.235 1.00 93.94 104 ARG A N 1
ATOM 823 C CA . ARG A 1 104 ? -2.630 -2.762 -16.412 1.00 93.94 104 ARG A CA 1
ATOM 824 C C . ARG A 1 104 ? -3.356 -2.891 -15.082 1.00 93.94 104 ARG A C 1
ATOM 826 O O . ARG A 1 104 ? -4.482 -2.422 -14.932 1.00 93.94 104 ARG A O 1
ATOM 833 N N . ARG A 1 105 ? -2.695 -3.525 -14.112 1.00 94.44 105 ARG A N 1
ATOM 834 C CA . ARG A 1 105 ? -3.259 -3.801 -12.786 1.00 94.44 105 ARG A CA 1
ATOM 835 C C . ARG A 1 105 ? -3.618 -2.514 -12.050 1.00 94.44 105 ARG A C 1
ATOM 837 O O . ARG A 1 105 ? -4.680 -2.445 -11.444 1.00 94.44 105 ARG A O 1
ATOM 844 N N . LEU A 1 106 ? -2.768 -1.490 -12.131 1.00 92.75 106 LEU A N 1
ATOM 845 C CA . LEU A 1 106 ? -3.007 -0.185 -11.509 1.00 92.75 106 LEU A CA 1
ATOM 846 C C . LEU A 1 106 ? -4.108 0.618 -12.218 1.00 92.75 106 LEU A C 1
ATOM 848 O O . LEU A 1 106 ? -4.912 1.262 -11.542 1.00 92.75 106 LEU A O 1
ATOM 852 N N . ALA A 1 107 ? -4.180 0.568 -13.550 1.00 91.12 107 ALA A N 1
ATOM 853 C CA . ALA A 1 107 ? -5.234 1.221 -14.327 1.00 91.12 107 ALA A CA 1
ATOM 854 C C . ALA A 1 107 ? -6.619 0.599 -14.076 1.00 91.12 107 ALA A C 1
ATOM 856 O O . ALA A 1 107 ? -7.616 1.314 -14.053 1.00 91.12 107 ALA A O 1
ATOM 857 N N . ALA A 1 108 ? -6.677 -0.713 -13.829 1.00 92.44 108 ALA A N 1
ATOM 858 C CA . ALA A 1 108 ? -7.919 -1.432 -13.548 1.00 92.44 108 ALA A CA 1
ATOM 859 C C . ALA A 1 108 ? -8.529 -1.125 -12.166 1.00 92.44 108 ALA A C 1
ATOM 861 O O . ALA A 1 108 ? -9.704 -1.420 -11.943 1.00 92.44 108 ALA A O 1
ATOM 862 N N . LEU A 1 109 ? -7.766 -0.548 -11.228 1.00 90.75 109 LEU A N 1
ATOM 863 C CA . LEU A 1 109 ? -8.302 -0.185 -9.915 1.00 90.75 109 LEU A CA 1
ATOM 864 C C . LEU A 1 109 ? -9.231 1.037 -10.022 1.00 90.75 109 LEU A C 1
ATOM 866 O O . LEU A 1 109 ? -8.808 2.058 -10.570 1.00 90.75 109 LEU A O 1
ATOM 870 N N . PRO A 1 110 ? -10.442 1.002 -9.436 1.00 90.19 110 PRO A N 1
ATOM 871 C CA . PRO A 1 110 ? -11.380 2.124 -9.436 1.00 90.19 110 PRO A CA 1
ATOM 872 C C . PRO A 1 110 ? -11.020 3.147 -8.343 1.00 90.19 110 PRO A C 1
ATOM 874 O O . PRO A 1 110 ? -11.785 3.381 -7.412 1.00 90.19 110 PRO A O 1
ATOM 877 N N . VAL A 1 111 ? -9.818 3.717 -8.426 1.00 89.50 111 VAL A N 1
ATOM 878 C CA . VAL A 1 111 ? -9.284 4.688 -7.459 1.00 89.50 111 VAL A CA 1
ATOM 879 C C . VAL A 1 111 ? -8.915 6.002 -8.141 1.00 89.50 111 VAL A C 1
ATOM 881 O O . VAL A 1 111 ? -8.539 6.016 -9.318 1.00 89.50 111 VAL A O 1
ATOM 884 N N . GLU A 1 112 ? -9.007 7.103 -7.398 1.00 86.44 112 GLU A N 1
ATOM 885 C CA . GLU A 1 112 ? -8.675 8.442 -7.896 1.00 86.44 112 GLU A CA 1
ATOM 886 C C . GLU A 1 112 ? -7.160 8.654 -7.861 1.00 86.44 112 GLU A C 1
ATOM 888 O O . GLU A 1 112 ? -6.537 8.921 -8.890 1.00 86.44 112 GLU A O 1
ATOM 893 N N . ASP A 1 113 ? -6.550 8.408 -6.700 1.00 90.06 113 ASP A N 1
ATOM 894 C CA . ASP A 1 113 ? -5.128 8.652 -6.470 1.00 90.06 113 ASP A CA 1
ATOM 895 C C . ASP A 1 113 ? -4.305 7.357 -6.499 1.00 90.06 113 ASP A C 1
ATOM 897 O O . ASP A 1 113 ? -4.665 6.341 -5.895 1.00 90.06 113 ASP A O 1
ATOM 901 N N . ARG A 1 114 ? -3.149 7.397 -7.171 1.00 91.94 114 ARG A N 1
ATOM 902 C CA . ARG A 1 114 ? -2.198 6.276 -7.253 1.00 91.94 114 ARG A CA 1
ATOM 903 C C . ARG A 1 114 ? -0.800 6.768 -6.913 1.00 91.94 114 ARG A C 1
ATOM 905 O O . ARG A 1 114 ? -0.245 7.591 -7.636 1.00 91.94 114 ARG A O 1
ATOM 912 N N . TYR A 1 115 ? -0.208 6.226 -5.855 1.00 91.56 115 TYR A N 1
ATOM 913 C CA . TYR A 1 115 ? 1.186 6.492 -5.512 1.00 91.56 115 TYR A CA 1
ATOM 914 C C . TYR A 1 115 ? 2.044 5.270 -5.844 1.00 91.56 115 TYR A C 1
ATOM 916 O O . TYR A 1 115 ? 1.880 4.208 -5.244 1.00 91.56 115 TYR A O 1
ATOM 924 N N . VAL A 1 116 ? 2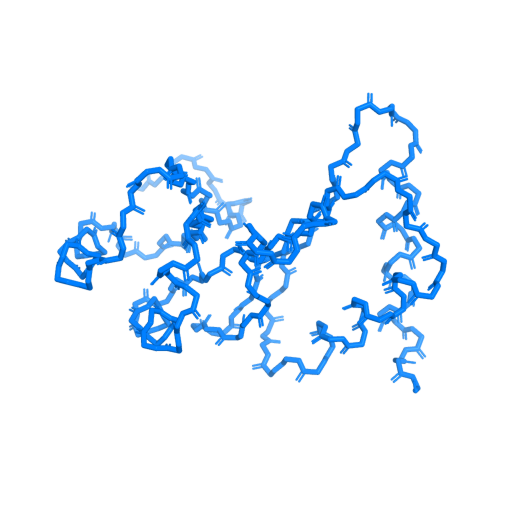.961 5.409 -6.803 1.00 92.25 116 VAL A N 1
ATOM 925 C CA . VAL A 1 116 ? 3.830 4.318 -7.271 1.00 92.25 116 VAL A CA 1
ATOM 926 C C . VAL A 1 116 ? 5.286 4.728 -7.101 1.00 92.25 116 VAL A C 1
ATOM 928 O O . VAL A 1 116 ? 5.727 5.731 -7.657 1.00 92.25 116 VAL A O 1
ATOM 931 N N . PHE A 1 117 ? 6.039 3.949 -6.329 1.00 89.69 117 PHE A N 1
ATOM 932 C CA . PHE A 1 117 ? 7.441 4.217 -6.022 1.00 89.69 117 PHE A CA 1
ATOM 933 C C . PHE A 1 117 ? 8.323 3.090 -6.541 1.00 89.69 117 PHE A C 1
ATOM 935 O O . PHE A 1 117 ? 8.158 1.938 -6.140 1.00 89.69 117 PHE A O 1
ATOM 942 N N . PHE A 1 118 ? 9.310 3.434 -7.364 1.00 86.62 118 PHE A N 1
ATOM 943 C CA . PHE A 1 118 ? 10.343 2.505 -7.811 1.00 86.62 118 PHE A CA 1
ATOM 944 C C . PHE A 1 118 ? 11.572 2.612 -6.900 1.00 86.62 118 PHE A C 1
ATOM 946 O O . PHE A 1 118 ? 12.100 3.708 -6.713 1.00 86.62 118 PHE A O 1
ATOM 953 N N . LYS A 1 119 ? 12.056 1.502 -6.326 1.00 75.88 119 LYS A N 1
ATOM 954 C CA . LYS A 1 119 ? 13.335 1.497 -5.584 1.00 75.88 119 LYS A CA 1
ATOM 955 C C . LYS A 1 119 ? 14.480 1.291 -6.576 1.00 75.88 119 LYS A C 1
ATOM 957 O O . LYS A 1 119 ? 14.439 0.307 -7.296 1.00 75.88 119 LYS A O 1
ATOM 962 N N . HIS A 1 120 ? 15.493 2.158 -6.577 1.00 62.00 120 HIS A N 1
ATOM 963 C CA . HIS A 1 120 ? 16.752 1.917 -7.289 1.00 62.00 120 HIS A CA 1
ATOM 964 C C . HIS A 1 120 ? 17.928 2.314 -6.399 1.00 62.00 120 HIS A C 1
ATOM 966 O O . HIS A 1 120 ? 17.935 3.422 -5.867 1.00 62.00 120 HIS A O 1
ATOM 972 N N . GLU A 1 121 ? 18.882 1.401 -6.213 1.00 56.50 121 GLU A N 1
ATOM 973 C CA . GLU A 1 121 ? 20.191 1.720 -5.622 1.00 56.50 121 GLU A CA 1
ATOM 974 C C . GLU A 1 121 ? 21.174 2.269 -6.679 1.00 56.50 121 GLU A C 1
ATOM 976 O O . GLU A 1 121 ? 22.153 2.901 -6.304 1.00 56.50 121 GLU A O 1
ATOM 981 N N . ASP A 1 122 ? 20.860 2.154 -7.980 1.00 53.88 122 ASP A N 1
ATOM 982 C CA . ASP A 1 122 ? 21.620 2.774 -9.076 1.00 53.88 122 ASP A CA 1
ATOM 983 C C . ASP A 1 122 ? 20.965 4.077 -9.576 1.00 53.88 122 ASP A C 1
ATOM 985 O O . ASP A 1 122 ? 19.862 4.086 -10.139 1.00 53.88 122 ASP A O 1
ATOM 989 N N . GLU A 1 123 ? 21.683 5.188 -9.400 1.00 55.88 123 GLU A N 1
ATOM 990 C CA . GLU A 1 123 ? 21.209 6.584 -9.458 1.00 55.88 123 GLU A CA 1
ATOM 991 C C . GLU A 1 123 ? 20.575 7.047 -10.793 1.00 55.88 123 GLU A C 1
ATOM 993 O O . GLU A 1 123 ? 19.977 8.120 -10.842 1.00 55.88 123 GLU A O 1
ATOM 998 N N . ALA A 1 124 ? 20.621 6.257 -11.874 1.00 58.56 124 ALA A N 1
ATOM 999 C CA . ALA A 1 124 ? 20.094 6.651 -13.191 1.00 58.56 124 ALA A CA 1
ATOM 1000 C C . ALA A 1 124 ? 18.917 5.807 -13.717 1.00 58.56 124 ALA A C 1
ATOM 1002 O O . ALA A 1 124 ? 18.282 6.189 -14.704 1.00 58.56 124 ALA A O 1
ATOM 1003 N N . ALA A 1 125 ? 18.618 4.654 -13.114 1.00 67.31 125 ALA A N 1
ATOM 1004 C CA . ALA A 1 125 ? 17.593 3.746 -13.636 1.00 67.31 125 ALA A CA 1
ATOM 1005 C C . ALA A 1 125 ? 16.176 4.105 -13.153 1.00 67.31 125 ALA A C 1
ATOM 1007 O O . ALA A 1 125 ? 15.239 4.083 -13.951 1.00 67.31 125 ALA A O 1
ATOM 1008 N N . GLY A 1 126 ? 16.027 4.552 -11.902 1.00 69.44 126 GLY A N 1
ATOM 1009 C CA . GLY A 1 126 ? 14.722 4.860 -11.303 1.00 69.44 126 GLY A CA 1
ATOM 1010 C C . GLY A 1 126 ? 13.887 5.898 -12.060 1.00 69.44 126 GLY A C 1
ATOM 1011 O O . GLY A 1 126 ? 12.746 5.594 -12.413 1.00 69.44 126 GLY A O 1
ATOM 1012 N N . PRO A 1 127 ? 14.429 7.089 -12.381 1.00 76.75 127 PRO A N 1
ATOM 1013 C CA . PRO A 1 127 ? 13.696 8.095 -13.148 1.00 76.75 127 PRO A CA 1
ATOM 1014 C C . PRO A 1 127 ? 13.290 7.615 -14.547 1.00 76.75 127 PRO A C 1
ATOM 1016 O O . PRO A 1 127 ? 12.187 7.917 -14.997 1.00 76.75 127 PRO A O 1
ATOM 1019 N N . ARG A 1 128 ? 14.143 6.827 -15.223 1.00 81.19 128 ARG A N 1
ATOM 1020 C CA . ARG A 1 128 ? 13.826 6.271 -16.551 1.00 81.19 128 ARG A CA 1
ATOM 1021 C C . ARG A 1 128 ? 12.665 5.286 -16.486 1.00 81.19 128 ARG A C 1
ATOM 1023 O O . ARG A 1 128 ? 11.762 5.367 -17.313 1.00 81.19 128 ARG A O 1
ATOM 1030 N N . ILE A 1 129 ? 12.673 4.384 -15.503 1.00 81.44 129 ILE A N 1
ATOM 1031 C CA . ILE A 1 129 ? 11.588 3.413 -15.327 1.00 81.44 129 ILE A CA 1
ATOM 1032 C C . ILE A 1 129 ? 10.286 4.127 -14.964 1.00 81.44 129 ILE A C 1
ATOM 1034 O O . ILE A 1 129 ? 9.254 3.825 -15.553 1.00 81.44 129 ILE A O 1
ATOM 1038 N N . ALA A 1 130 ? 10.325 5.114 -14.065 1.00 80.50 130 ALA A N 1
ATOM 1039 C CA . ALA A 1 130 ? 9.137 5.883 -13.696 1.00 80.50 130 ALA A CA 1
ATOM 1040 C C . ALA A 1 130 ? 8.544 6.662 -14.887 1.00 80.50 130 ALA A C 1
ATOM 1042 O O . ALA A 1 130 ? 7.325 6.662 -15.080 1.00 80.50 130 ALA A O 1
ATOM 1043 N N . ALA A 1 131 ? 9.393 7.280 -15.717 1.00 83.25 131 ALA A N 1
ATOM 1044 C CA . ALA A 1 131 ? 8.958 7.960 -16.936 1.00 83.25 131 ALA A CA 1
ATOM 1045 C C . ALA A 1 131 ? 8.290 6.980 -17.910 1.00 83.25 131 ALA A C 1
ATOM 1047 O O . ALA A 1 131 ? 7.151 7.205 -18.318 1.00 83.25 131 ALA A O 1
ATOM 1048 N N . ARG A 1 132 ? 8.937 5.839 -18.190 1.00 85.88 132 ARG A N 1
ATOM 1049 C CA . ARG A 1 132 ? 8.365 4.814 -19.073 1.00 85.88 132 ARG A CA 1
ATOM 1050 C C . ARG A 1 132 ? 7.061 4.239 -18.521 1.00 85.88 132 ARG A C 1
ATOM 1052 O O . ARG A 1 132 ? 6.121 4.009 -19.271 1.00 85.88 132 ARG A O 1
ATOM 1059 N N . PHE A 1 133 ? 6.974 4.034 -17.210 1.00 85.56 133 PHE A N 1
ATOM 1060 C CA . PHE A 1 133 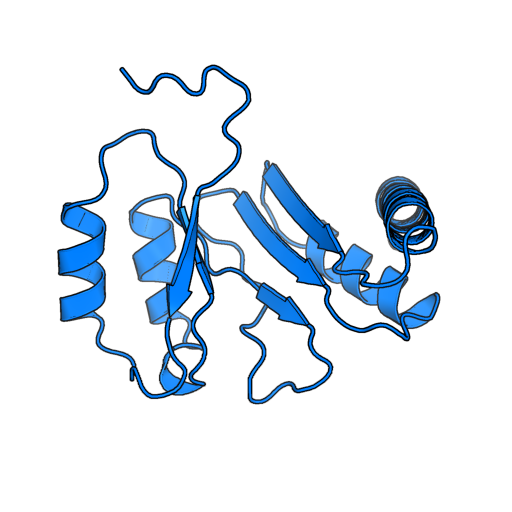? 5.755 3.559 -16.560 1.00 85.56 133 PHE A CA 1
ATOM 1061 C C . PHE A 1 133 ? 4.591 4.548 -16.720 1.00 85.56 133 PHE A C 1
ATOM 1063 O O . PHE A 1 133 ? 3.452 4.139 -16.930 1.00 85.56 133 PHE A O 1
ATOM 1070 N N . THR A 1 134 ? 4.883 5.849 -16.678 1.00 84.88 134 THR A N 1
ATOM 1071 C CA . THR A 1 134 ? 3.885 6.906 -16.900 1.00 84.88 134 THR A CA 1
ATOM 1072 C C . THR A 1 134 ? 3.375 6.905 -18.341 1.00 84.88 134 THR A C 1
ATOM 1074 O O . THR A 1 134 ? 2.171 7.019 -18.559 1.00 84.88 134 THR A O 1
ATOM 1077 N N . GLU A 1 135 ? 4.264 6.717 -19.322 1.00 86.06 135 GLU A N 1
ATOM 1078 C CA . GLU A 1 135 ? 3.879 6.560 -20.733 1.00 86.06 135 GLU A CA 1
ATOM 1079 C C . GLU A 1 135 ? 2.948 5.358 -20.925 1.00 86.06 135 GLU A C 1
ATOM 1081 O O . GLU A 1 135 ? 1.885 5.499 -21.519 1.00 86.06 135 GLU A O 1
ATOM 1086 N N . LEU A 1 136 ? 3.285 4.203 -20.340 1.00 86.12 136 LEU A N 1
ATOM 1087 C CA . LEU A 1 136 ? 2.461 2.991 -20.429 1.00 86.12 136 LEU A CA 1
ATOM 1088 C C . LEU A 1 136 ? 1.066 3.162 -19.808 1.00 86.12 136 LEU A C 1
ATOM 1090 O O . LEU A 1 136 ? 0.101 2.584 -20.304 1.00 86.12 136 LEU A O 1
ATOM 1094 N N . LEU A 1 137 ? 0.938 3.951 -18.736 1.00 82.38 137 LEU A N 1
ATOM 1095 C CA . LEU A 1 137 ? -0.366 4.300 -18.164 1.00 82.38 137 LEU A CA 1
ATOM 1096 C C . LEU A 1 137 ? -1.172 5.233 -19.085 1.00 82.38 137 LEU A C 1
ATOM 1098 O O . LEU A 1 137 ? -2.394 5.113 -19.147 1.00 82.38 137 LEU A O 1
ATOM 1102 N N . ALA A 1 138 ? -0.503 6.144 -19.798 1.00 78.69 138 ALA A N 1
ATOM 1103 C CA . ALA A 1 138 ? -1.133 7.121 -20.687 1.00 78.69 138 ALA A CA 1
ATOM 1104 C C . ALA A 1 138 ? -1.519 6.546 -22.061 1.00 78.69 138 ALA A C 1
ATOM 1106 O O . ALA A 1 138 ? -2.527 6.959 -22.630 1.00 78.69 138 ALA A O 1
ATOM 1107 N N . GLU A 1 139 ? -0.754 5.582 -22.581 1.00 79.00 139 GLU A N 1
ATOM 1108 C CA . GLU A 1 139 ? -1.026 4.880 -23.847 1.00 79.00 139 GLU A CA 1
ATOM 1109 C C . GLU A 1 139 ? -2.343 4.076 -23.805 1.00 79.00 139 GLU A C 1
ATOM 1111 O O . GLU A 1 139 ? -2.864 3.695 -24.851 1.00 79.00 139 GLU A O 1
ATOM 1116 N N . GLY A 1 140 ? -2.917 3.880 -22.610 1.00 59.19 140 GLY A N 1
ATOM 1117 C CA . GLY A 1 140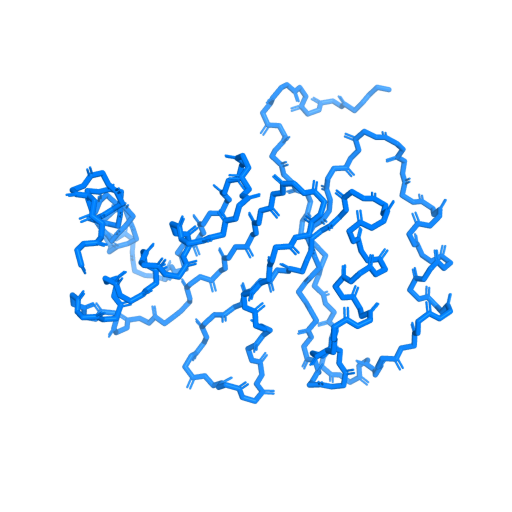 ? -4.082 3.037 -22.39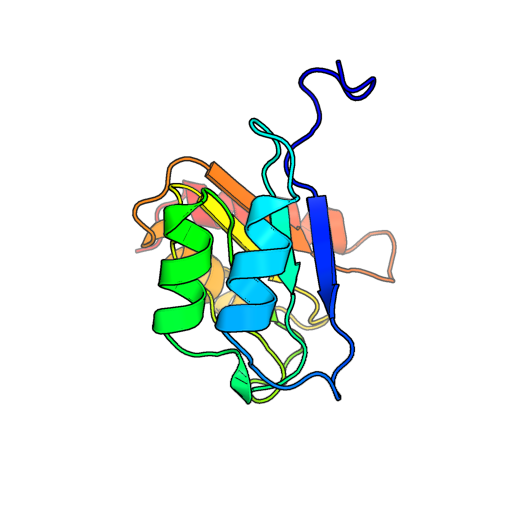3 1.00 59.19 140 GLY A CA 1
ATOM 1118 C C . GLY A 1 140 ? -3.659 1.580 -22.490 1.00 59.19 140 GLY A C 1
ATOM 1119 O O . GLY A 1 140 ? -3.217 1.104 -23.534 1.00 59.19 140 GLY A O 1
ATOM 1120 N N . VAL A 1 141 ? -3.752 0.856 -21.378 1.00 57.78 141 VAL A N 1
ATOM 1121 C CA . VAL A 1 141 ? -3.302 -0.534 -21.354 1.00 57.78 141 VAL A CA 1
ATOM 1122 C C . VAL A 1 141 ? -4.319 -1.396 -22.095 1.00 57.78 141 VAL A C 1
ATOM 1124 O O . VAL A 1 141 ? -5.320 -1.815 -21.519 1.00 57.78 141 VAL A O 1
ATOM 1127 N N . GLY A 1 142 ? -4.069 -1.583 -23.392 1.00 44.62 142 GLY A N 1
ATOM 1128 C CA . GLY A 1 142 ? -4.796 -2.509 -24.257 1.00 44.62 142 GLY A CA 1
ATOM 1129 C C . GLY A 1 142 ? -4.740 -3.959 -23.787 1.00 44.62 142 GLY A C 1
ATOM 1130 O O . GLY A 1 142 ? -3.766 -4.374 -23.097 1.00 44.62 142 GLY A O 1
#

Sequence (142 aa):
MSEMGPTFGALLVQTPPWLKADLDTL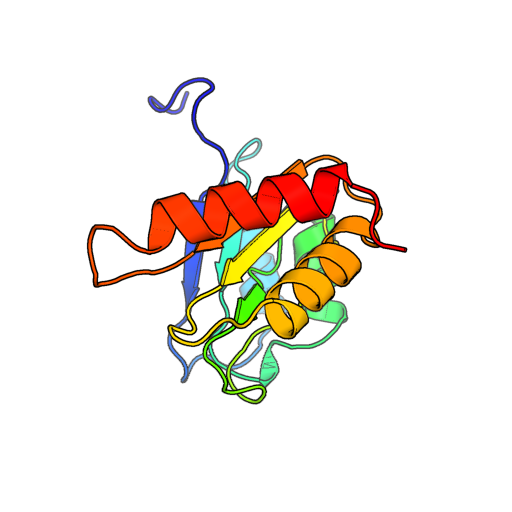RTFLDWIPEGIRVAFEFRSRSWFEDRVVDTLAERGHALAAADTGNPDKDPPLAAGGGWCYARLRREDYDEAALREWARRLAALPVEDRYVFFKHEDEAAGPRIAARFTELLAEGVG